Protein AF-A0A3E0J4D7-F1 (afdb_monomer_lite)

Structure (mmCIF, N/CA/C/O backbone):
data_AF-A0A3E0J4D7-F1
#
_entry.id   AF-A0A3E0J4D7-F1
#
loop_
_atom_site.group_PDB
_atom_site.id
_atom_site.type_symbol
_atom_site.label_atom_id
_atom_site.label_alt_id
_atom_site.label_comp_id
_atom_site.label_asym_id
_atom_site.label_entity_id
_atom_site.label_seq_id
_atom_site.pdbx_PDB_ins_code
_atom_site.Cartn_x
_atom_site.Cartn_y
_atom_site.Cartn_z
_atom_site.occupancy
_atom_site.B_iso_or_equiv
_atom_site.auth_seq_id
_atom_site.auth_comp_id
_atom_site.auth_asym_id
_atom_site.auth_atom_id
_atom_site.pdbx_PDB_model_num
ATOM 1 N N . MET A 1 1 ? -20.838 -2.454 44.877 1.00 89.94 1 MET A N 1
ATOM 2 C CA . MET A 1 1 ? -21.736 -2.122 43.745 1.00 89.94 1 MET A CA 1
ATOM 3 C C . MET A 1 1 ? -21.223 -0.887 43.013 1.00 89.94 1 MET A C 1
ATOM 5 O O . MET A 1 1 ? -21.109 -0.966 41.804 1.00 89.94 1 MET A O 1
ATOM 9 N N . GLU A 1 2 ? -20.828 0.185 43.715 1.00 95.50 2 GLU A N 1
ATOM 10 C CA . GLU A 1 2 ? -20.117 1.338 43.116 1.00 95.50 2 GLU A CA 1
ATOM 11 C C . GLU A 1 2 ? -18.801 0.949 42.432 1.00 95.50 2 GLU A C 1
ATOM 13 O O . GLU A 1 2 ? -18.627 1.246 41.263 1.00 95.50 2 GLU A O 1
ATOM 18 N N . GLU A 1 3 ? -17.949 0.164 43.093 1.00 96.75 3 GLU A N 1
ATOM 19 C CA . GLU A 1 3 ? -16.684 -0.316 42.508 1.00 96.75 3 GLU A CA 1
ATOM 20 C C . GLU A 1 3 ? -16.884 -1.088 41.190 1.00 96.75 3 GLU A C 1
ATOM 22 O O . GLU A 1 3 ? -16.146 -0.909 40.228 1.00 96.75 3 GLU A O 1
ATOM 27 N N . LEU A 1 4 ? -17.949 -1.895 41.103 1.00 97.12 4 LEU A N 1
ATOM 28 C CA . LEU A 1 4 ? -18.318 -2.578 39.861 1.00 97.12 4 LEU A CA 1
ATOM 29 C C . LEU A 1 4 ? -18.747 -1.579 38.775 1.00 97.12 4 LEU A C 1
ATOM 31 O O . LEU A 1 4 ? -18.432 -1.776 37.606 1.00 97.12 4 LEU A O 1
ATOM 35 N N . VAL A 1 5 ? -19.469 -0.518 39.142 1.00 97.94 5 VAL A N 1
ATOM 36 C CA . VAL A 1 5 ? -19.882 0.538 38.207 1.00 97.94 5 VAL A CA 1
ATOM 37 C C . VAL A 1 5 ? -18.673 1.314 37.689 1.00 97.94 5 VAL A C 1
ATOM 39 O O . VAL A 1 5 ? -18.633 1.616 36.498 1.00 97.94 5 VAL A O 1
ATOM 42 N N . ASP A 1 6 ? -17.691 1.599 38.539 1.00 98.31 6 ASP A N 1
ATOM 43 C CA . ASP A 1 6 ? -16.472 2.305 38.141 1.00 98.31 6 ASP A CA 1
ATOM 44 C C . ASP A 1 6 ? -15.610 1.446 37.213 1.00 98.31 6 ASP A C 1
ATOM 46 O O .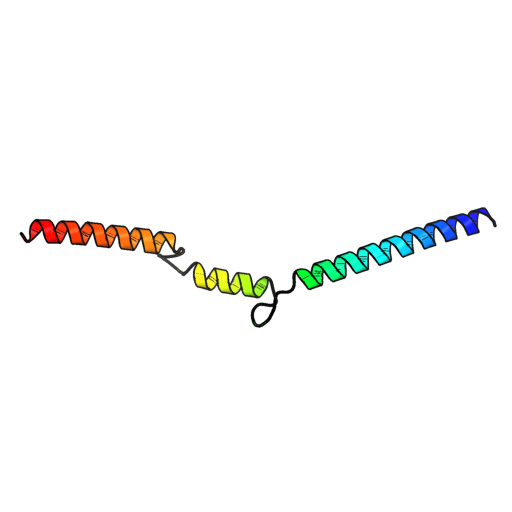 ASP A 1 6 ? -15.268 1.894 36.121 1.00 98.31 6 ASP A O 1
ATOM 50 N N . ILE A 1 7 ? -15.415 0.164 37.537 1.00 98.25 7 ILE A N 1
ATOM 51 C CA . ILE A 1 7 ? -14.739 -0.786 36.638 1.00 98.25 7 ILE A CA 1
ATOM 52 C C . ILE A 1 7 ? -15.442 -0.851 35.272 1.00 98.25 7 ILE A C 1
ATOM 54 O O . ILE A 1 7 ? -14.794 -0.843 34.227 1.00 98.25 7 ILE A O 1
ATOM 58 N N . LEU A 1 8 ? -16.778 -0.890 35.246 1.00 98.25 8 LEU A N 1
ATOM 59 C CA . LEU A 1 8 ? -17.536 -0.911 33.990 1.00 98.25 8 LEU A CA 1
ATOM 60 C C . LEU A 1 8 ? -17.414 0.400 33.197 1.00 98.25 8 LEU A C 1
ATOM 62 O O . LEU A 1 8 ? -17.479 0.371 31.965 1.00 98.25 8 LEU A O 1
ATOM 66 N N . ARG A 1 9 ? -17.240 1.546 33.867 1.00 98.31 9 ARG A N 1
ATOM 67 C CA . ARG A 1 9 ? -16.975 2.836 33.209 1.00 98.31 9 ARG A CA 1
ATOM 68 C C . ARG A 1 9 ? -15.588 2.864 32.585 1.00 98.31 9 ARG A C 1
ATOM 70 O O . ARG A 1 9 ? -15.485 3.272 31.429 1.00 98.31 9 ARG A O 1
ATOM 77 N N . ASP A 1 10 ? -14.580 2.377 33.296 1.00 98.44 10 ASP A N 1
ATOM 78 C CA . ASP A 1 10 ? -13.209 2.302 32.792 1.00 98.44 10 ASP A CA 1
ATOM 79 C C . ASP A 1 10 ? -13.135 1.373 31.578 1.00 98.44 10 ASP A C 1
ATOM 81 O O . ASP A 1 10 ?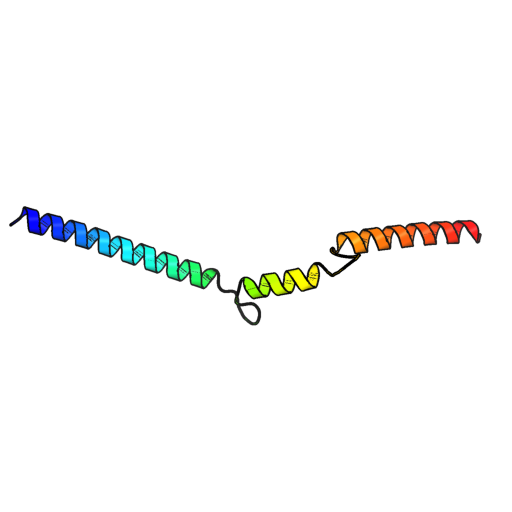 -12.673 1.777 30.513 1.00 98.44 10 ASP A O 1
ATOM 85 N N . ILE A 1 11 ? -13.728 0.175 31.671 1.00 98.50 11 ILE A N 1
ATOM 86 C CA . ILE A 1 11 ? -13.828 -0.759 30.537 1.00 98.50 11 ILE A CA 1
ATOM 87 C C . ILE A 1 11 ? -14.510 -0.094 29.337 1.00 98.50 11 ILE A C 1
ATOM 89 O O . ILE A 1 11 ?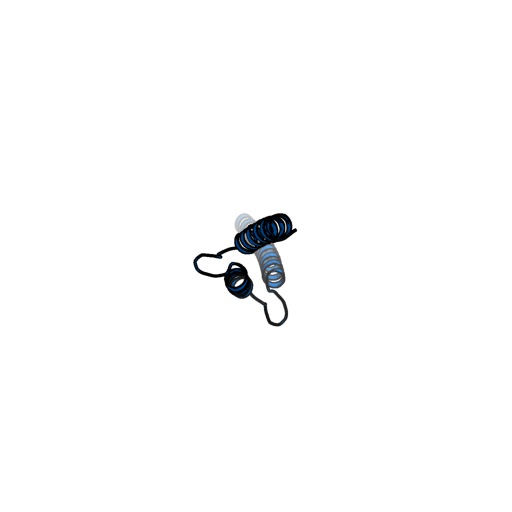 -14.064 -0.245 28.200 1.00 98.50 11 ILE A O 1
ATOM 93 N N . LYS A 1 12 ? -15.591 0.662 29.561 1.00 98.56 12 LYS A N 1
ATOM 94 C CA . LYS A 1 12 ? -16.271 1.385 28.483 1.00 98.56 12 LYS A CA 1
ATOM 95 C C . LYS A 1 12 ? -15.358 2.430 27.837 1.00 98.56 12 LYS A C 1
ATOM 97 O O . LYS A 1 12 ? -15.395 2.561 26.615 1.00 98.56 12 LYS A O 1
ATOM 102 N N . MET A 1 13 ? -14.578 3.172 28.621 1.00 98.50 13 MET A N 1
ATOM 103 C CA . MET A 1 13 ? -13.633 4.159 28.094 1.00 98.50 13 MET A CA 1
ATOM 104 C C . MET A 1 13 ? -12.547 3.495 27.246 1.00 98.50 13 MET A C 1
ATOM 106 O O . MET A 1 13 ? -12.327 3.922 26.114 1.00 98.50 13 MET A O 1
ATOM 110 N N . GLU A 1 14 ? -11.959 2.407 27.738 1.00 98.69 14 GLU A N 1
ATOM 111 C CA . GLU A 1 14 ? -10.955 1.626 27.008 1.00 98.69 14 GLU A CA 1
ATOM 112 C C . GLU A 1 14 ? -11.517 1.068 25.690 1.00 98.69 14 GLU A C 1
ATOM 114 O O . GLU A 1 14 ? -10.892 1.178 24.635 1.00 98.69 14 GLU A O 1
ATOM 119 N N . LEU A 1 15 ? -12.750 0.543 25.701 1.00 98.56 15 LEU A N 1
ATOM 120 C CA . LEU A 1 15 ? -13.434 0.076 24.488 1.00 98.56 15 LEU A CA 1
ATOM 121 C C . LEU A 1 15 ? -13.663 1.209 23.476 1.00 98.56 15 LEU A C 1
ATOM 123 O O . LEU A 1 15 ? -13.505 1.012 22.272 1.00 98.56 15 LEU A O 1
ATOM 127 N N . GLN A 1 16 ? -14.026 2.403 23.946 1.00 98.56 16 GLN A N 1
ATOM 128 C CA . GLN A 1 16 ? -14.200 3.569 23.079 1.00 98.56 16 GLN A CA 1
ATOM 129 C C . GLN A 1 16 ? -12.874 4.045 22.481 1.00 98.56 16 GLN A C 1
ATOM 131 O O . GLN A 1 16 ? -12.843 4.454 21.321 1.00 98.56 16 GLN A O 1
ATOM 136 N N . GLU A 1 17 ? -11.787 3.990 23.247 1.00 98.62 17 GLU A N 1
ATOM 137 C CA . GLU A 1 17 ? -10.457 4.330 22.753 1.00 98.62 17 GLU A CA 1
ATOM 138 C C . GLU A 1 17 ? -9.958 3.311 21.725 1.00 98.62 17 GLU A C 1
ATOM 140 O O . GLU A 1 17 ? -9.469 3.707 20.665 1.00 98.62 17 GLU A O 1
ATOM 145 N N . MET A 1 18 ? -10.142 2.013 21.981 1.00 98.50 18 MET A N 1
ATOM 146 C CA . MET A 1 18 ? -9.820 0.966 21.009 1.00 98.50 18 MET A CA 1
ATOM 147 C C . MET A 1 18 ? -10.581 1.152 19.697 1.00 98.50 18 MET A C 1
ATOM 149 O O . MET A 1 18 ? -9.969 1.068 18.636 1.00 98.50 18 MET A O 1
ATOM 153 N N . ASN A 1 19 ? -11.877 1.474 19.749 1.00 98.50 19 ASN A N 1
ATOM 154 C CA . ASN A 1 19 ? -12.655 1.742 18.538 1.00 98.50 19 ASN A CA 1
ATOM 155 C C . ASN A 1 19 ? -12.082 2.914 17.729 1.00 98.50 19 ASN A C 1
ATOM 157 O O . ASN A 1 19 ? -11.947 2.802 16.517 1.00 98.50 19 ASN A O 1
ATOM 161 N N . ARG A 1 20 ? -11.664 4.005 18.385 1.00 98.44 20 ARG A N 1
ATOM 162 C CA . ARG A 1 20 ? -11.018 5.131 17.684 1.00 98.44 20 ARG A CA 1
ATOM 163 C C . ARG A 1 20 ? -9.707 4.717 17.018 1.00 98.44 20 ARG A C 1
ATOM 165 O O . ARG A 1 20 ? -9.462 5.089 15.878 1.00 98.44 20 ARG A O 1
ATOM 172 N N . LYS A 1 21 ? -8.879 3.929 17.712 1.00 98.44 21 LYS A N 1
ATOM 173 C CA . LYS A 1 21 ? -7.619 3.418 17.150 1.00 98.44 21 LYS A CA 1
ATOM 174 C C . LYS A 1 21 ? -7.866 2.500 15.950 1.00 98.44 21 LYS A C 1
ATOM 176 O O . LYS A 1 21 ? -7.098 2.547 14.996 1.00 98.44 21 LYS A O 1
ATOM 181 N N . LEU A 1 22 ? -8.928 1.691 15.977 1.00 98.38 22 LEU A N 1
ATOM 182 C CA . LEU A 1 22 ? -9.328 0.862 14.837 1.00 98.38 22 LEU A CA 1
ATOM 183 C C . LEU A 1 22 ? -9.765 1.711 13.637 1.00 98.38 22 LEU A C 1
ATOM 185 O O . LEU A 1 22 ? -9.318 1.431 12.529 1.00 98.38 22 LEU A O 1
ATOM 189 N N . ASP A 1 23 ? -10.546 2.773 13.853 1.00 98.19 23 ASP A N 1
ATOM 190 C CA . ASP A 1 23 ? -10.926 3.707 12.781 1.00 98.19 23 ASP A CA 1
ATOM 191 C C . ASP A 1 23 ? -9.693 4.375 12.142 1.00 98.19 23 ASP A C 1
ATOM 193 O O . ASP A 1 23 ? -9.628 4.559 10.926 1.00 98.19 23 ASP A O 1
ATOM 197 N N . ASP A 1 24 ? -8.694 4.740 12.948 1.00 98.00 24 ASP A N 1
ATOM 198 C CA . ASP A 1 24 ? -7.454 5.345 12.448 1.00 98.00 24 ASP A CA 1
ATOM 199 C C . ASP A 1 24 ? -6.595 4.345 11.654 1.00 98.00 24 ASP A C 1
ATOM 201 O O . ASP A 1 24 ? -5.991 4.712 10.639 1.00 98.00 24 ASP A O 1
ATOM 205 N N . ILE A 1 25 ? -6.567 3.073 12.069 1.00 97.25 25 ILE A N 1
ATOM 206 C CA . ILE A 1 25 ? -5.923 1.989 11.313 1.00 97.25 25 ILE A CA 1
ATOM 207 C C . ILE A 1 25 ? -6.629 1.784 9.972 1.00 97.25 25 ILE A C 1
ATOM 209 O O . ILE A 1 25 ? -5.952 1.693 8.951 1.00 97.25 25 ILE A O 1
ATOM 213 N N . ASP A 1 26 ? -7.961 1.754 9.958 1.00 96.56 26 ASP A N 1
ATOM 214 C CA . ASP A 1 26 ? -8.753 1.564 8.741 1.00 96.56 26 ASP A CA 1
ATOM 215 C C . ASP A 1 26 ? -8.466 2.669 7.713 1.00 96.56 26 ASP A C 1
ATOM 217 O O . ASP A 1 26 ? -8.102 2.392 6.571 1.00 96.56 26 ASP A O 1
ATOM 221 N N . ARG A 1 27 ? -8.464 3.935 8.151 1.00 94.62 27 ARG A N 1
ATOM 222 C CA . ARG A 1 27 ? -8.069 5.072 7.298 1.00 94.62 27 ARG A CA 1
ATOM 223 C C . ARG A 1 27 ? -6.637 4.957 6.784 1.00 94.62 27 ARG A C 1
ATOM 225 O O . ARG A 1 27 ? -6.369 5.296 5.632 1.00 94.62 27 ARG A O 1
ATOM 232 N N . SER A 1 28 ? -5.716 4.503 7.631 1.00 93.06 28 SER A N 1
ATOM 233 C CA . SER A 1 28 ? -4.316 4.315 7.243 1.00 93.06 28 SER A CA 1
ATOM 234 C C . SER A 1 28 ? -4.185 3.227 6.175 1.00 93.06 28 SER A C 1
ATOM 236 O O . SER A 1 28 ? -3.486 3.425 5.185 1.00 93.06 28 SER A O 1
ATOM 238 N N . ILE A 1 29 ? -4.906 2.113 6.320 1.00 90.12 29 ILE A N 1
ATOM 239 C CA . ILE A 1 29 ? -4.956 1.036 5.324 1.00 90.12 29 ILE A CA 1
ATOM 240 C C . ILE A 1 29 ? -5.553 1.535 4.008 1.00 90.12 29 ILE A C 1
ATOM 242 O O . ILE A 1 29 ? -4.979 1.272 2.954 1.00 90.12 29 ILE A O 1
ATOM 246 N N . GLU A 1 30 ? -6.653 2.286 4.045 1.00 88.75 30 GLU A N 1
ATOM 247 C CA . GLU A 1 30 ? -7.235 2.876 2.833 1.00 88.75 30 GLU A CA 1
ATOM 248 C C . GLU A 1 30 ? -6.248 3.809 2.121 1.00 88.75 30 GLU A C 1
ATOM 250 O O . GLU A 1 30 ? -6.165 3.790 0.899 1.00 88.75 30 GLU A O 1
ATOM 255 N N . SER A 1 31 ? -5.43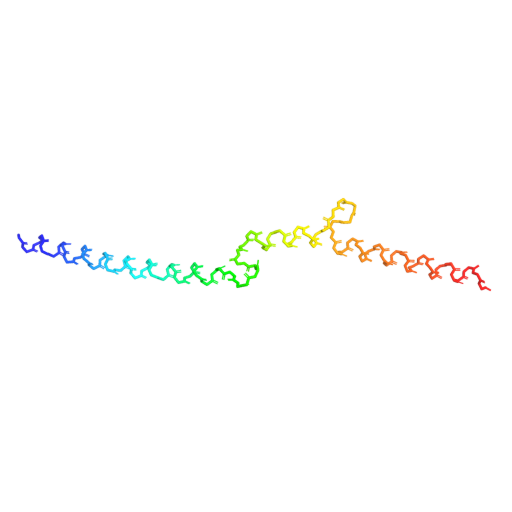0 4.565 2.861 1.00 85.06 31 SER A N 1
ATOM 256 C CA . SER A 1 31 ? -4.386 5.408 2.259 1.00 85.06 31 SER A CA 1
ATOM 257 C C . SER A 1 31 ? -3.193 4.641 1.676 1.00 85.06 31 SER A C 1
ATOM 259 O O . SER A 1 31 ? -2.447 5.201 0.876 1.00 85.06 31 SER A O 1
ATOM 261 N N . LEU A 1 32 ? -2.997 3.378 2.072 1.00 84.12 32 LEU A N 1
ATOM 262 C CA . LEU A 1 32 ? -1.977 2.495 1.498 1.00 84.12 32 LEU A CA 1
ATOM 263 C C . LEU A 1 32 ? -2.453 1.813 0.217 1.00 84.12 32 LEU A C 1
ATOM 265 O O . LEU A 1 32 ? -1.624 1.316 -0.548 1.00 84.12 32 LEU A O 1
ATOM 269 N N . LYS A 1 33 ? -3.767 1.773 -0.022 1.00 84.25 33 LYS A N 1
ATOM 270 C CA . LYS A 1 33 ? -4.297 1.327 -1.305 1.00 84.25 33 LYS A CA 1
ATOM 271 C C . LYS A 1 33 ? -3.914 2.357 -2.360 1.00 84.25 33 LYS A C 1
ATOM 273 O O . LYS A 1 33 ? -4.074 3.563 -2.175 1.00 84.25 33 LYS A O 1
ATOM 278 N N . GLY A 1 34 ? -3.357 1.869 -3.460 1.00 78.81 34 GLY A N 1
ATOM 279 C CA . GLY A 1 34 ? -3.056 2.701 -4.615 1.00 78.81 34 GLY A CA 1
ATOM 280 C C . GLY A 1 34 ? -4.336 3.141 -5.332 1.00 78.81 34 GLY A C 1
ATOM 281 O O . GLY A 1 34 ? -5.450 2.990 -4.835 1.00 78.81 34 GLY A O 1
ATOM 282 N N . SER A 1 35 ? -4.193 3.689 -6.536 1.00 77.06 35 SER A N 1
ATOM 283 C CA . SER A 1 35 ? -5.343 4.115 -7.339 1.00 77.06 35 SER A CA 1
ATOM 284 C C . SER A 1 35 ? -5.214 3.643 -8.782 1.00 77.06 35 SER A C 1
ATOM 286 O O . SER A 1 35 ? -4.114 3.549 -9.329 1.00 77.06 35 SER A O 1
ATOM 288 N N . GLY A 1 36 ? -6.352 3.372 -9.423 1.00 77.31 36 GLY A N 1
ATOM 289 C CA . GLY A 1 36 ? -6.387 2.952 -10.821 1.00 77.31 36 GLY A CA 1
ATOM 290 C C . GLY A 1 36 ? -5.930 1.505 -11.012 1.00 77.31 36 GLY A C 1
ATOM 291 O O . GLY A 1 36 ? -6.513 0.603 -10.431 1.00 77.31 36 GLY A O 1
ATOM 292 N N . VAL A 1 37 ? -4.942 1.288 -11.884 1.00 72.56 37 VAL A N 1
ATOM 293 C CA . VAL A 1 37 ? -4.469 -0.055 -12.288 1.00 72.56 37 VAL A CA 1
ATOM 294 C C . VAL A 1 37 ? -3.457 -0.645 -11.295 1.00 72.56 37 VAL A C 1
ATOM 296 O O . VAL A 1 37 ? -3.206 -1.842 -11.330 1.00 72.56 37 VAL A O 1
ATOM 299 N N . TYR A 1 38 ? -2.881 0.188 -10.425 1.00 78.38 38 TYR A N 1
ATOM 300 C CA . TYR A 1 38 ? -1.903 -0.215 -9.413 1.00 78.38 38 TYR A CA 1
ATOM 301 C C . TYR A 1 38 ? -2.459 0.161 -8.043 1.00 78.38 38 TYR A C 1
ATOM 303 O O . TYR A 1 38 ? -2.182 1.245 -7.522 1.00 78.38 38 TYR A O 1
ATOM 311 N N . ASP A 1 39 ? -3.335 -0.688 -7.515 1.00 84.62 39 ASP A N 1
ATOM 312 C CA . ASP A 1 39 ? -4.069 -0.446 -6.274 1.00 84.62 39 ASP A CA 1
ATOM 313 C C . ASP A 1 39 ? -3.488 -1.209 -5.075 1.00 84.62 39 ASP A C 1
ATOM 315 O O . ASP A 1 39 ? -3.881 -0.963 -3.931 1.00 84.62 39 ASP A O 1
ATOM 319 N N . SER A 1 40 ? -2.478 -2.049 -5.311 1.00 84.50 40 SER A N 1
ATOM 320 C CA . SER A 1 40 ? -1.809 -2.832 -4.286 1.00 84.50 40 SER A CA 1
ATOM 321 C C . SER A 1 40 ? -0.282 -2.709 -4.319 1.00 84.50 40 SER A C 1
ATOM 323 O O . SER A 1 40 ? 0.353 -2.406 -5.330 1.00 84.50 40 SER A O 1
ATOM 325 N N . VAL A 1 41 ? 0.337 -3.018 -3.176 1.00 85.31 41 VAL A N 1
ATOM 326 C CA . VAL A 1 41 ? 1.796 -3.178 -3.070 1.00 85.31 41 VAL A CA 1
ATOM 327 C C . VAL A 1 41 ? 2.291 -4.333 -3.949 1.00 85.31 41 VAL A C 1
ATOM 329 O O . VAL A 1 41 ? 3.411 -4.272 -4.448 1.00 85.31 41 VAL A O 1
ATOM 332 N N . SER A 1 42 ? 1.466 -5.361 -4.180 1.00 86.00 42 SER A N 1
ATOM 333 C CA . SER A 1 42 ? 1.817 -6.467 -5.080 1.00 86.00 42 SER A CA 1
ATOM 334 C C . SER A 1 42 ? 2.015 -5.974 -6.511 1.00 86.00 42 SER A C 1
ATOM 336 O O . SER A 1 42 ? 2.984 -6.362 -7.153 1.00 86.00 42 SER A O 1
ATOM 338 N N . ASP A 1 43 ? 1.170 -5.052 -6.977 1.00 86.25 43 ASP A N 1
ATOM 339 C CA . ASP A 1 43 ? 1.300 -4.506 -8.330 1.00 86.25 43 ASP A CA 1
ATOM 340 C C . ASP A 1 43 ? 2.593 -3.695 -8.491 1.00 86.25 43 ASP A C 1
ATOM 342 O O . ASP A 1 43 ? 3.222 -3.706 -9.550 1.00 86.25 43 ASP A O 1
ATOM 346 N N . LEU A 1 44 ? 3.024 -3.004 -7.427 1.00 84.19 44 LEU A N 1
ATOM 347 C CA . LEU A 1 44 ? 4.318 -2.319 -7.405 1.00 84.19 44 LEU A CA 1
ATOM 348 C C . LEU A 1 44 ? 5.480 -3.312 -7.489 1.00 84.19 44 LEU A C 1
ATOM 350 O O . LEU A 1 44 ? 6.445 -3.039 -8.200 1.00 84.19 44 LEU A O 1
ATOM 354 N N . TYR A 1 45 ? 5.392 -4.450 -6.797 1.00 84.62 45 TYR A N 1
ATOM 355 C CA . TYR A 1 45 ? 6.390 -5.515 -6.909 1.00 84.62 45 TYR A CA 1
ATOM 356 C C . TYR A 1 45 ? 6.467 -6.067 -8.333 1.00 84.62 45 TYR A C 1
ATOM 358 O O . TYR A 1 45 ? 7.566 -6.150 -8.876 1.00 84.62 45 TYR A O 1
ATOM 366 N N . ASP A 1 46 ? 5.329 -6.343 -8.970 1.00 84.94 46 ASP A N 1
ATOM 367 C CA . ASP A 1 46 ? 5.295 -6.824 -10.355 1.00 84.94 46 ASP A CA 1
ATOM 368 C C . ASP A 1 46 ? 5.928 -5.808 -11.323 1.00 84.94 46 ASP A C 1
ATOM 370 O O . ASP A 1 46 ? 6.695 -6.175 -12.217 1.00 84.94 46 ASP A O 1
ATOM 374 N N . LYS A 1 47 ? 5.684 -4.505 -11.120 1.00 83.69 47 LYS A N 1
ATOM 375 C CA . LYS A 1 47 ? 6.327 -3.449 -11.919 1.00 83.69 47 LYS A CA 1
ATOM 376 C C . LYS A 1 47 ? 7.810 -3.279 -11.646 1.00 83.69 47 LYS A C 1
ATOM 378 O O . LYS A 1 47 ? 8.564 -3.011 -12.581 1.00 83.69 47 LYS A O 1
ATOM 383 N N . LEU A 1 48 ? 8.247 -3.446 -10.406 1.00 83.94 48 LEU A N 1
ATOM 384 C CA . LEU A 1 48 ? 9.670 -3.455 -10.085 1.00 83.94 48 LEU A CA 1
ATOM 385 C C . LEU A 1 48 ? 10.378 -4.641 -10.749 1.00 83.94 48 LEU A C 1
ATOM 387 O O . LEU A 1 48 ? 11.456 -4.452 -11.308 1.00 83.94 48 LEU A O 1
ATOM 391 N N . ASP A 1 49 ? 9.752 -5.816 -10.773 1.00 83.00 49 ASP A N 1
ATOM 392 C CA . ASP A 1 49 ? 10.266 -7.002 -11.467 1.00 83.00 49 ASP A CA 1
ATOM 393 C C . ASP A 1 49 ? 10.368 -6.799 -12.988 1.00 83.00 49 ASP A C 1
ATOM 395 O O . ASP A 1 49 ? 11.317 -7.272 -13.617 1.00 83.00 49 ASP A O 1
ATOM 399 N N . GLU A 1 50 ? 9.428 -6.068 -13.600 1.00 80.62 50 GLU A N 1
ATOM 400 C CA . GLU A 1 50 ? 9.529 -5.668 -15.011 1.00 80.62 50 GLU A CA 1
ATOM 401 C C . GLU A 1 50 ? 10.718 -4.720 -15.262 1.00 80.62 50 GLU A C 1
ATOM 403 O O . GLU A 1 50 ? 11.408 -4.855 -16.274 1.00 80.62 50 GLU A O 1
ATOM 408 N N . ILE A 1 51 ? 10.973 -3.773 -14.351 1.00 81.00 51 ILE A N 1
ATOM 409 C CA . ILE A 1 51 ? 12.022 -2.746 -14.497 1.00 81.00 51 ILE A CA 1
ATOM 410 C C . ILE A 1 51 ? 13.420 -3.297 -14.201 1.00 81.00 51 ILE A C 1
ATOM 412 O O . ILE A 1 51 ? 14.383 -2.890 -14.852 1.00 81.00 51 ILE A O 1
ATOM 416 N N . MET A 1 52 ? 13.553 -4.216 -13.241 1.00 82.12 52 MET A N 1
ATOM 417 C CA . MET A 1 52 ? 14.845 -4.815 -12.902 1.00 82.12 52 MET A CA 1
ATOM 418 C C . MET A 1 52 ? 15.423 -5.640 -14.058 1.00 82.12 52 MET A C 1
ATOM 420 O O . MET A 1 52 ? 16.613 -5.890 -14.074 1.00 82.12 52 MET A O 1
ATOM 424 N N . GLY A 1 53 ? 14.665 -6.018 -15.087 1.00 74.12 53 GLY A N 1
ATOM 425 C CA . GLY A 1 53 ? 15.223 -6.831 -16.172 1.00 74.12 53 GLY A CA 1
ATOM 426 C C . GLY A 1 53 ? 15.589 -8.249 -15.709 1.00 74.12 53 GLY A C 1
ATOM 427 O O . GLY A 1 53 ? 15.311 -8.663 -14.583 1.00 74.12 53 GLY A O 1
ATOM 428 N N . ARG A 1 54 ? 16.138 -9.071 -16.611 1.00 80.06 54 ARG A N 1
ATOM 429 C CA . ARG A 1 54 ? 16.386 -10.504 -16.356 1.00 80.06 54 ARG A CA 1
ATOM 430 C C . ARG A 1 54 ? 17.715 -10.959 -16.953 1.00 80.06 54 ARG A C 1
ATOM 432 O O . ARG A 1 54 ? 18.066 -10.595 -18.073 1.00 80.06 54 ARG A O 1
ATOM 439 N N . GLY A 1 55 ? 18.401 -11.859 -16.250 1.00 77.88 55 GLY A N 1
ATOM 440 C CA . GLY A 1 55 ? 19.628 -12.493 -16.736 1.00 77.88 55 GLY A CA 1
ATOM 441 C C . GLY A 1 55 ? 20.867 -11.619 -16.539 1.00 77.88 55 GLY A C 1
ATOM 442 O O . GLY A 1 55 ? 21.140 -11.199 -15.423 1.00 77.88 55 GLY A O 1
ATOM 443 N N . LEU A 1 56 ? 21.638 -11.405 -17.611 1.00 74.81 56 LEU A N 1
ATOM 444 C CA . LEU A 1 56 ? 22.913 -10.667 -17.589 1.00 74.81 56 LEU A CA 1
ATOM 445 C C . LEU A 1 56 ? 22.759 -9.155 -17.380 1.00 74.81 56 LEU A C 1
ATOM 447 O O . LEU A 1 56 ? 23.721 -8.516 -16.975 1.00 74.81 56 LEU A O 1
ATOM 451 N N . TYR A 1 57 ? 21.581 -8.612 -17.688 1.00 80.25 57 TYR A N 1
ATOM 452 C CA . TYR A 1 57 ? 21.232 -7.210 -17.478 1.00 80.25 57 TYR A CA 1
ATOM 453 C C . TYR A 1 57 ? 20.032 -7.185 -16.532 1.00 80.25 57 TYR A C 1
ATOM 455 O O . TYR A 1 57 ? 18.880 -7.270 -16.966 1.00 80.25 57 TYR A O 1
ATOM 463 N N . ASN A 1 58 ? 20.334 -7.196 -15.236 1.00 84.62 58 ASN A N 1
ATOM 464 C CA . ASN A 1 58 ? 19.376 -7.232 -14.134 1.00 84.62 58 ASN A CA 1
ATOM 465 C C . ASN A 1 58 ? 19.249 -5.873 -13.422 1.00 84.62 58 ASN A C 1
ATOM 467 O O . ASN A 1 58 ? 18.697 -5.781 -12.320 1.00 84.62 58 ASN A O 1
ATOM 471 N N . SER A 1 59 ? 19.750 -4.816 -14.057 1.00 83.19 59 SER A N 1
ATOM 472 C CA . SER A 1 59 ? 19.476 -3.449 -13.665 1.00 83.19 59 SER A CA 1
ATOM 473 C C . SER A 1 59 ? 19.637 -2.481 -14.841 1.00 83.19 59 SER A C 1
ATOM 475 O O . SER A 1 59 ? 20.311 -2.763 -15.836 1.00 83.19 59 SER A O 1
ATOM 477 N N . ILE A 1 60 ? 19.050 -1.289 -14.706 1.00 83.56 60 ILE A N 1
ATOM 478 C CA . ILE A 1 60 ? 19.318 -0.158 -15.611 1.00 83.56 60 ILE A CA 1
ATOM 479 C C . ILE A 1 60 ? 20.805 0.230 -15.573 1.00 83.56 60 ILE A C 1
ATOM 481 O O . ILE A 1 60 ? 21.351 0.662 -16.588 1.00 83.56 60 ILE A O 1
ATOM 485 N N . THR A 1 61 ? 21.473 0.051 -14.430 1.00 86.31 61 THR A N 1
ATOM 486 C CA . THR A 1 61 ? 22.908 0.322 -14.289 1.00 86.31 61 THR A CA 1
ATOM 487 C C . THR A 1 61 ? 23.724 -0.559 -15.229 1.00 86.31 61 THR A C 1
ATOM 489 O O . THR A 1 61 ? 24.563 -0.033 -15.951 1.00 86.31 61 THR A O 1
ATOM 492 N N . ASP A 1 62 ? 23.415 -1.854 -15.323 1.00 86.56 62 ASP A N 1
ATOM 493 C CA . ASP A 1 62 ? 24.141 -2.779 -16.204 1.00 86.56 62 ASP A CA 1
ATOM 494 C C . ASP A 1 62 ? 24.009 -2.374 -17.680 1.00 86.56 62 ASP A C 1
ATOM 496 O O . ASP A 1 62 ? 24.950 -2.494 -18.470 1.00 86.56 62 ASP A O 1
ATOM 500 N N . VAL A 1 63 ? 22.821 -1.894 -18.068 1.00 85.94 63 VAL A N 1
ATOM 501 C CA . VAL A 1 63 ? 22.568 -1.387 -19.422 1.00 85.94 63 VAL A CA 1
ATOM 502 C C . VAL A 1 63 ? 23.396 -0.128 -19.677 1.00 85.94 63 VAL A C 1
ATOM 504 O O . VAL A 1 63 ? 24.033 -0.037 -20.726 1.00 85.94 63 VAL A O 1
ATOM 507 N N . ASN A 1 64 ? 23.441 0.808 -18.726 1.00 90.12 64 ASN A N 1
ATOM 508 C CA . ASN A 1 64 ? 24.253 2.023 -18.841 1.00 90.12 64 ASN A CA 1
ATOM 509 C C . ASN A 1 64 ? 25.747 1.701 -18.954 1.00 90.12 64 ASN A C 1
ATOM 511 O O . ASN A 1 64 ? 26.396 2.170 -19.883 1.00 90.12 64 ASN A O 1
ATOM 515 N N . GLU A 1 65 ? 26.276 0.825 -18.098 1.00 91.38 65 GLU A N 1
ATOM 516 C CA . GLU A 1 65 ? 27.675 0.387 -18.170 1.00 91.38 65 GLU A CA 1
ATOM 517 C C . GLU A 1 65 ? 28.000 -0.250 -19.527 1.00 91.38 65 GLU A C 1
ATOM 519 O O . GLU A 1 65 ? 29.072 -0.033 -20.108 1.00 91.38 65 GLU A O 1
ATOM 524 N N . LYS A 1 66 ? 27.057 -1.024 -20.080 1.00 90.00 66 LYS A N 1
ATOM 525 C CA . LYS A 1 66 ? 27.235 -1.621 -21.401 1.00 90.00 66 LYS A CA 1
ATOM 526 C C . LYS A 1 66 ? 27.243 -0.574 -22.511 1.00 90.00 66 LYS A C 1
ATOM 528 O O . LYS A 1 66 ? 28.046 -0.702 -23.438 1.00 90.00 66 LYS A O 1
ATOM 533 N N . LEU A 1 67 ? 26.375 0.431 -22.431 1.00 93.19 67 LEU A N 1
ATOM 534 C CA . LEU A 1 67 ? 26.334 1.542 -23.381 1.00 93.19 67 LEU A CA 1
ATOM 535 C C . LEU A 1 67 ? 27.625 2.368 -23.328 1.00 93.19 67 LEU A C 1
ATOM 537 O O . LEU A 1 67 ? 28.199 2.640 -24.382 1.00 93.19 67 LEU A O 1
ATOM 541 N N . ASP A 1 68 ? 28.143 2.662 -22.136 1.00 95.56 68 ASP A N 1
ATOM 542 C CA . ASP A 1 68 ? 29.409 3.385 -21.952 1.00 95.56 68 ASP A CA 1
ATOM 543 C C . ASP A 1 68 ? 30.597 2.618 -22.556 1.00 95.56 68 ASP A C 1
ATOM 545 O O . ASP A 1 68 ? 31.452 3.183 -23.249 1.00 95.56 68 ASP A O 1
ATOM 549 N N . SER A 1 69 ? 30.625 1.295 -22.360 1.00 95.00 69 SER A N 1
ATOM 550 C CA . SER A 1 69 ? 31.627 0.411 -22.964 1.00 95.00 69 SER A CA 1
ATOM 551 C C . SER A 1 69 ? 31.556 0.406 -24.497 1.00 95.00 69 SER A C 1
ATOM 553 O O . SER A 1 69 ? 32.597 0.424 -25.165 1.00 95.00 69 SER A O 1
ATOM 555 N N . ILE A 1 70 ? 30.346 0.399 -25.068 1.00 95.38 70 ILE A N 1
ATOM 556 C CA . ILE A 1 70 ? 30.138 0.485 -26.521 1.00 95.38 70 ILE A CA 1
ATOM 557 C C . ILE A 1 70 ? 30.607 1.845 -27.045 1.00 95.38 70 ILE A C 1
ATOM 559 O O . ILE A 1 70 ? 31.347 1.873 -28.026 1.00 95.38 70 ILE A O 1
ATOM 563 N N . SER A 1 71 ? 30.240 2.943 -26.378 1.00 96.06 71 SER A N 1
ATOM 564 C CA . SER A 1 71 ? 30.659 4.299 -26.756 1.00 96.06 71 SER A CA 1
ATOM 565 C C . SER A 1 71 ? 32.182 4.413 -26.808 1.00 96.06 71 SER A C 1
ATOM 567 O O . SER A 1 71 ? 32.739 4.780 -27.836 1.00 96.06 71 SER A O 1
ATOM 569 N N . SER A 1 72 ? 32.869 3.962 -25.755 1.00 94.94 72 SER A N 1
ATOM 570 C CA . SER A 1 72 ? 34.339 3.983 -25.686 1.00 94.94 72 SER A CA 1
ATOM 571 C C . SER A 1 72 ? 34.999 3.159 -26.805 1.00 94.94 72 SER A C 1
ATOM 573 O O . SER A 1 72 ? 36.060 3.509 -27.330 1.00 94.94 72 SER A O 1
ATOM 575 N N . SER A 1 73 ? 34.373 2.038 -27.177 1.00 95.31 73 SER A N 1
ATOM 576 C CA . SER A 1 73 ? 34.861 1.179 -28.261 1.00 95.31 73 SER A CA 1
ATOM 577 C C . SER A 1 73 ? 34.695 1.847 -29.628 1.00 95.31 73 SER A C 1
ATOM 579 O O . SER A 1 73 ? 3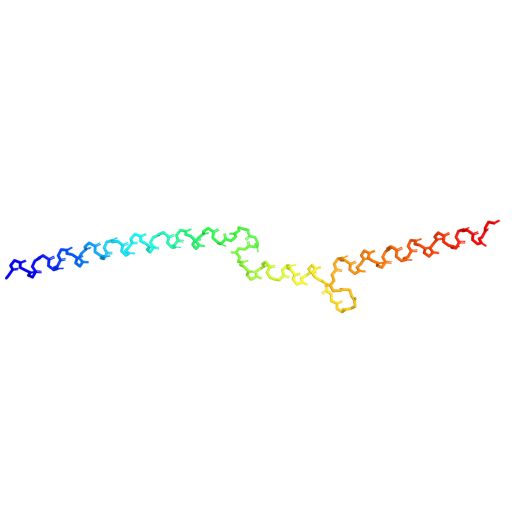5.586 1.735 -30.468 1.00 95.31 73 SER A O 1
ATOM 581 N N . LEU A 1 74 ? 33.580 2.551 -29.848 1.00 94.31 74 LEU A N 1
ATOM 582 C CA . LEU A 1 74 ? 33.331 3.307 -31.076 1.00 94.31 74 LEU A CA 1
ATO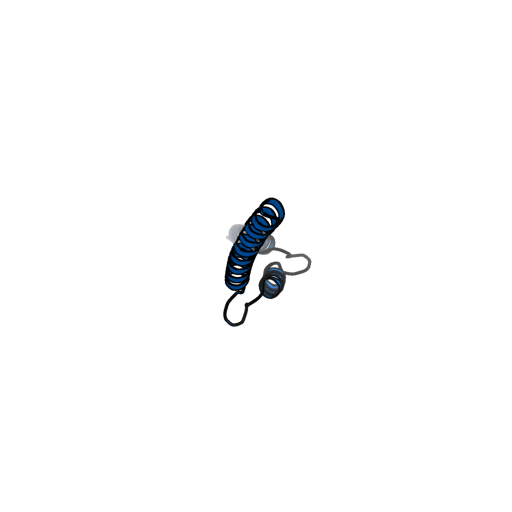M 583 C C . LEU A 1 74 ? 34.330 4.454 -31.236 1.00 94.31 74 LEU A C 1
ATOM 585 O O . LEU A 1 74 ? 34.944 4.551 -32.296 1.00 94.31 74 LEU A O 1
ATOM 589 N N . ASP A 1 75 ? 34.576 5.223 -30.173 1.00 94.12 75 ASP A N 1
ATOM 590 C CA . ASP A 1 75 ? 35.573 6.302 -30.176 1.00 94.12 75 ASP A CA 1
ATOM 591 C C . ASP A 1 75 ? 36.967 5.768 -30.555 1.00 94.12 75 ASP A C 1
ATOM 593 O O . ASP A 1 75 ? 37.698 6.356 -31.352 1.00 94.12 75 ASP A O 1
ATOM 597 N N . THR A 1 76 ? 37.328 4.591 -30.033 1.00 92.50 76 THR A N 1
ATOM 598 C CA . THR A 1 76 ? 38.602 3.931 -30.356 1.00 92.50 76 THR A CA 1
ATOM 599 C C . THR A 1 76 ? 38.680 3.512 -31.827 1.00 92.50 76 THR A C 1
ATOM 601 O O . THR A 1 76 ? 39.743 3.602 -32.440 1.00 92.50 76 THR A O 1
ATOM 604 N N . ILE A 1 77 ? 37.585 3.028 -32.414 1.00 91.56 77 ILE A N 1
ATOM 605 C CA . ILE A 1 77 ? 37.549 2.651 -33.835 1.00 91.56 77 ILE A CA 1
ATOM 606 C C . ILE A 1 77 ? 37.675 3.897 -34.713 1.00 91.56 77 ILE A C 1
ATOM 608 O O . ILE A 1 77 ? 38.464 3.889 -35.658 1.00 91.56 77 ILE A O 1
ATOM 612 N N . GLU A 1 78 ? 36.952 4.969 -34.390 1.00 85.94 78 GLU A N 1
ATOM 613 C CA . GLU A 1 78 ? 37.006 6.231 -35.132 1.00 85.94 78 GLU A CA 1
ATOM 614 C C . GLU A 1 78 ? 38.438 6.785 -35.179 1.00 85.94 78 GLU A C 1
ATOM 616 O O . GLU A 1 78 ? 38.934 7.116 -36.254 1.00 85.94 78 GLU A O 1
ATOM 621 N N . LEU A 1 79 ? 39.159 6.742 -34.054 1.00 76.38 79 LEU A N 1
ATOM 622 C CA . LEU A 1 79 ? 40.568 7.147 -33.977 1.00 76.38 79 LEU A CA 1
ATOM 623 C C . LEU A 1 79 ? 41.530 6.273 -34.797 1.00 76.38 79 LEU A C 1
ATOM 625 O O . LEU A 1 79 ? 42.572 6.760 -35.219 1.00 76.38 79 LEU A O 1
ATOM 629 N N . ASN A 1 80 ? 41.215 4.994 -35.013 1.00 75.44 80 ASN A N 1
ATOM 630 C CA . ASN A 1 80 ? 42.065 4.069 -35.773 1.00 75.44 80 ASN A CA 1
ATOM 631 C C . ASN A 1 80 ? 41.769 4.063 -37.284 1.00 75.44 80 ASN A C 1
ATOM 633 O O . ASN A 1 80 ? 42.469 3.384 -38.037 1.00 75.44 80 ASN A O 1
ATOM 637 N N . THR A 1 81 ? 40.718 4.762 -37.725 1.00 68.38 81 THR A N 1
ATOM 638 C CA . THR A 1 81 ? 40.281 4.796 -39.134 1.00 68.38 81 THR A CA 1
ATOM 639 C C . THR A 1 81 ? 40.594 6.139 -39.822 1.00 68.38 81 THR A C 1
ATOM 641 O O . THR A 1 81 ? 40.306 6.296 -41.009 1.00 68.38 81 THR A O 1
ATOM 644 N N . ILE A 1 82 ? 41.195 7.087 -39.092 1.00 55.25 82 ILE A N 1
ATOM 645 C CA . ILE A 1 82 ? 41.700 8.397 -39.552 1.00 55.25 82 ILE A CA 1
ATOM 646 C C . ILE A 1 82 ? 43.230 8.343 -39.619 1.00 55.25 82 ILE A C 1
ATOM 648 O O . ILE A 1 82 ? 43.791 8.903 -40.588 1.00 55.25 82 ILE A O 1
#

pLDDT: mean 88.88, std 8.84, range [55.25, 98.69]

Organism: NCBI:txid156205

Radius of gyration: 30.0 Å; chains: 1; bounding box: 64×21×83 Å

Foldseek 3Di:
DVVVVVVVVVVVVVVVVVVVVVVVVVVVVCVQQDDDPRRHPVSVVVVLCVALDDDQRRHPVSVVVVVVVVVVVVVVVVVVVD

Sequence (82 aa):
MEELVDILRDIKMELQEMNRKLDDIDRSIESLKGSGVYDSVSDLYDKLDEIMGRGLYNSITDVNEKLDSISSSLDTIELNTI

Secondary structure (DSSP, 8-state):
-HHHHHHHHHHHHHHHHHHHHHHHHHHHHHHHS-BTTB-SHHHHHHHHHHHH-BTTB-SHHHHHHHHHHHHHHHHHHHHH--